Protein AF-A0A317Z7T5-F1 (afdb_monomer_lite)

Foldseek 3Di:
DVVVVVVVVVLVVVLVVVVVVLVVVLVVLVVCCVVCHPPRVPDPCSVVVSVVVNVVSVVVNVVVVVVSVVVVVVVVVD

pLDDT: mean 84.54, std 10.88, range [48.44, 95.25]

Secondary structure (DSSP, 8-state):
-HHHHHHHHHHHHHHHHHHHHHHHHHHHHHHHHHTT-TTSSS-S-HHHHHHHHHHHHHHHHHHHHHHHHHHHHHHHH-

Radius of gyration: 17.68 Å; chains: 1; bounding box: 44×15×50 Å

Organism: Staphylococcus pseudintermedius (NCBI:txid283734)

Structure (mmCIF, N/CA/C/O backbone):
data_AF-A0A317Z7T5-F1
#
_entry.id   AF-A0A317Z7T5-F1
#
loop_
_atom_site.group_PDB
_atom_site.id
_atom_site.type_symbol
_atom_site.label_atom_id
_atom_site.label_alt_id
_atom_site.label_comp_id
_atom_site.label_asym_id
_atom_site.label_entity_id
_atom_site.label_seq_id
_atom_site.pdbx_PDB_ins_code
_atom_site.Cartn_x
_atom_site.Cartn_y
_atom_site.Cartn_z
_atom_site.occupancy
_atom_site.B_iso_or_equiv
_atom_site.auth_seq_id
_atom_site.auth_comp_id
_atom_site.auth_asym_id
_atom_site.auth_atom_id
_atom_site.pdbx_PDB_model_num
ATOM 1 N N . VAL A 1 1 ? 21.586 -3.331 -31.177 1.00 63.19 1 VAL A N 1
ATOM 2 C CA . VAL A 1 1 ? 20.399 -2.452 -31.335 1.00 63.19 1 VAL A CA 1
ATOM 3 C C . VAL A 1 1 ? 19.117 -3.177 -30.935 1.00 63.19 1 VAL A C 1
ATOM 5 O O . VAL A 1 1 ? 18.487 -2.746 -29.986 1.00 63.19 1 VAL A O 1
ATOM 8 N N . ILE A 1 2 ? 18.787 -4.322 -31.549 1.00 65.50 2 ILE A N 1
ATOM 9 C CA . ILE A 1 2 ? 17.552 -5.081 -31.247 1.00 65.50 2 ILE A CA 1
ATOM 10 C C . ILE A 1 2 ? 17.519 -5.624 -29.799 1.00 65.50 2 ILE A C 1
ATOM 12 O O . ILE A 1 2 ? 16.477 -5.581 -29.153 1.00 65.50 2 ILE A O 1
ATOM 16 N N . SER A 1 3 ? 18.659 -6.073 -29.252 1.00 68.12 3 SER A N 1
ATOM 17 C CA . SER A 1 3 ? 18.748 -6.552 -27.859 1.00 68.12 3 SER A CA 1
ATOM 18 C C . SER A 1 3 ? 18.474 -5.455 -26.826 1.00 68.12 3 SER A C 1
ATOM 20 O O . SER A 1 3 ? 17.744 -5.691 -25.869 1.00 68.12 3 SER A O 1
ATOM 22 N N . GLN A 1 4 ? 18.994 -4.245 -27.051 1.00 67.06 4 GLN A N 1
ATOM 23 C CA . GLN A 1 4 ? 18.782 -3.099 -26.164 1.00 67.06 4 GLN A CA 1
ATOM 24 C C . GLN A 1 4 ? 17.309 -2.670 -26.142 1.00 67.06 4 GLN A C 1
ATOM 26 O O . GLN A 1 4 ? 16.745 -2.447 -25.076 1.00 67.06 4 GLN A O 1
ATOM 31 N N . SER A 1 5 ? 16.640 -2.673 -27.300 1.00 70.06 5 SER A N 1
ATOM 32 C CA . SER A 1 5 ? 15.203 -2.382 -27.383 1.00 70.06 5 SER A CA 1
ATOM 33 C C . SER A 1 5 ? 14.342 -3.375 -26.589 1.00 70.06 5 SER A C 1
ATOM 35 O O . SER A 1 5 ? 13.364 -2.976 -25.961 1.00 70.06 5 SER A O 1
ATOM 37 N N . ILE A 1 6 ? 14.712 -4.660 -26.574 1.00 71.62 6 ILE A N 1
ATOM 38 C CA . ILE A 1 6 ? 14.005 -5.699 -25.807 1.00 71.62 6 ILE A CA 1
ATOM 39 C C . ILE A 1 6 ? 14.214 -5.515 -24.297 1.00 71.62 6 ILE A C 1
ATOM 41 O O . ILE A 1 6 ? 13.259 -5.659 -23.531 1.00 71.62 6 ILE A O 1
ATOM 45 N N . SER A 1 7 ? 15.426 -5.156 -23.863 1.00 70.81 7 SER A N 1
ATOM 46 C CA . SER A 1 7 ? 15.714 -4.880 -22.449 1.00 70.81 7 SER A CA 1
ATOM 47 C C . SER A 1 7 ? 14.944 -3.666 -21.925 1.00 70.81 7 SER A C 1
ATOM 49 O O . SER A 1 7 ? 14.352 -3.743 -20.849 1.00 70.81 7 SER A O 1
ATOM 51 N N . SER A 1 8 ? 14.854 -2.573 -22.690 1.00 70.19 8 SER A N 1
ATOM 52 C CA . SER A 1 8 ? 14.077 -1.395 -22.277 1.00 70.19 8 SER A CA 1
ATOM 53 C C . SER A 1 8 ? 12.587 -1.714 -22.097 1.00 70.19 8 SER A C 1
ATOM 55 O O . SER A 1 8 ? 11.985 -1.291 -21.113 1.00 70.19 8 SER A O 1
ATOM 57 N N . ILE A 1 9 ? 11.992 -2.508 -22.997 1.00 77.12 9 ILE A N 1
ATOM 58 C CA . ILE A 1 9 ? 10.577 -2.920 -22.912 1.00 77.12 9 ILE A CA 1
ATOM 59 C C . ILE A 1 9 ? 10.296 -3.730 -21.639 1.00 77.12 9 ILE A C 1
ATOM 61 O O . ILE A 1 9 ? 9.264 -3.518 -20.999 1.00 77.12 9 ILE A O 1
ATOM 65 N N . LYS A 1 10 ? 11.211 -4.623 -21.240 1.00 76.06 10 LYS A N 1
ATOM 66 C CA . LYS A 1 10 ? 11.070 -5.397 -19.997 1.00 76.06 10 LYS A CA 1
ATOM 67 C C . LYS A 1 10 ? 11.018 -4.502 -18.757 1.00 76.06 10 LYS A C 1
ATOM 69 O O . LYS A 1 10 ? 10.142 -4.694 -17.922 1.00 76.06 10 LYS A O 1
ATOM 74 N N . LYS A 1 11 ? 11.863 -3.471 -18.681 1.00 75.06 11 LYS A N 1
ATOM 75 C CA . LYS A 1 11 ? 11.852 -2.516 -17.560 1.00 75.06 11 LYS A CA 1
ATOM 76 C C . LYS A 1 11 ? 10.544 -1.732 -17.468 1.00 75.06 11 LYS A C 1
ATOM 78 O O . LYS A 1 11 ? 9.989 -1.571 -16.387 1.00 75.06 11 LYS A O 1
ATOM 83 N N . PHE A 1 12 ? 10.005 -1.274 -18.602 1.00 80.31 12 PHE A N 1
ATOM 84 C CA . PHE A 1 12 ? 8.696 -0.612 -18.610 1.00 80.31 12 PHE A CA 1
ATOM 85 C C . PHE A 1 12 ? 7.579 -1.543 -18.130 1.00 80.31 12 PHE A C 1
ATOM 87 O O . PHE A 1 12 ? 6.675 -1.101 -17.422 1.00 80.31 12 PHE A O 1
ATOM 94 N N . HIS A 1 13 ? 7.653 -2.826 -18.485 1.00 83.62 13 HIS A N 1
ATOM 95 C CA . HIS A 1 13 ? 6.705 -3.829 -18.018 1.00 83.62 13 HIS A CA 1
ATOM 96 C C . HIS A 1 13 ? 6.797 -4.051 -16.501 1.00 83.62 13 HIS A C 1
ATOM 98 O O . HIS A 1 13 ? 5.768 -4.057 -15.827 1.00 83.62 13 HIS A O 1
ATOM 104 N N . GLU A 1 14 ? 8.006 -4.159 -15.950 1.00 83.38 14 GLU A N 1
ATOM 105 C CA . GLU A 1 14 ? 8.227 -4.282 -14.504 1.00 83.38 14 GLU A CA 1
ATOM 106 C C . GLU A 1 14 ? 7.724 -3.048 -13.742 1.00 83.38 14 GLU A C 1
ATOM 108 O O . GLU A 1 14 ? 6.970 -3.192 -12.778 1.00 83.38 14 GLU A O 1
ATOM 113 N N . ASN A 1 15 ? 8.029 -1.839 -14.224 1.00 84.25 15 ASN A N 1
ATOM 114 C CA . ASN A 1 15 ? 7.524 -0.587 -13.647 1.00 84.25 15 ASN A CA 1
ATOM 115 C C . ASN A 1 15 ? 5.989 -0.541 -13.648 1.00 84.25 15 ASN A C 1
ATOM 117 O O . ASN A 1 15 ? 5.365 -0.138 -12.665 1.00 84.25 15 ASN A O 1
ATOM 121 N N . TYR A 1 16 ? 5.368 -0.981 -14.745 1.00 86.38 16 TYR A N 1
ATOM 122 C CA . TYR A 1 16 ? 3.915 -1.039 -14.863 1.00 86.38 16 TYR A CA 1
ATOM 123 C C . TYR A 1 16 ? 3.293 -2.040 -13.879 1.00 86.38 16 TYR A C 1
ATOM 125 O O . TYR A 1 16 ? 2.296 -1.718 -13.230 1.00 86.38 16 TYR A O 1
ATOM 133 N N . ILE A 1 17 ? 3.882 -3.233 -13.727 1.00 88.81 17 ILE A N 1
ATOM 134 C CA . ILE A 1 17 ? 3.423 -4.232 -12.749 1.00 88.81 17 ILE A CA 1
ATOM 135 C C . ILE A 1 17 ? 3.536 -3.684 -11.325 1.00 88.81 17 ILE A C 1
ATOM 137 O O . ILE A 1 17 ? 2.594 -3.836 -10.543 1.00 88.81 17 ILE A O 1
ATOM 141 N N . GLN A 1 18 ? 4.648 -3.029 -10.982 1.00 88.25 18 GLN A N 1
ATOM 142 C CA . GLN A 1 18 ? 4.820 -2.443 -9.653 1.00 88.25 18 GLN A CA 1
ATOM 143 C C . GLN A 1 18 ? 3.767 -1.373 -9.365 1.00 88.25 18 GLN A C 1
ATOM 145 O O . GLN A 1 18 ? 3.079 -1.467 -8.352 1.00 88.25 18 GLN A O 1
ATOM 150 N N . TYR A 1 19 ? 3.554 -0.433 -10.288 1.00 88.50 19 TYR A N 1
ATOM 151 C CA . TYR A 1 19 ? 2.517 0.594 -10.151 1.00 88.50 19 TYR A CA 1
ATOM 152 C C . TYR A 1 19 ? 1.116 -0.009 -9.948 1.00 88.50 19 TYR A C 1
ATOM 154 O O . TYR A 1 19 ? 0.355 0.393 -9.064 1.00 88.50 19 TYR A O 1
ATOM 162 N N . ARG A 1 20 ? 0.772 -1.029 -10.746 1.00 92.69 20 ARG A N 1
ATOM 163 C CA . ARG A 1 20 ? -0.495 -1.764 -10.615 1.00 92.69 20 ARG A CA 1
ATOM 164 C C . ARG A 1 20 ? -0.623 -2.437 -9.251 1.00 92.69 20 ARG A C 1
ATOM 166 O O . ARG A 1 20 ? -1.703 -2.416 -8.669 1.00 92.69 20 ARG A O 1
ATOM 173 N N . THR A 1 21 ? 0.467 -3.001 -8.743 1.00 92.56 21 THR A N 1
ATOM 174 C CA . THR A 1 21 ? 0.504 -3.647 -7.429 1.00 92.56 21 THR A CA 1
ATOM 175 C C . THR A 1 21 ? 0.267 -2.624 -6.319 1.00 92.56 21 THR A C 1
ATOM 177 O O . THR A 1 21 ? -0.597 -2.851 -5.476 1.00 92.56 21 THR A O 1
ATOM 180 N N . THR A 1 22 ? 0.929 -1.462 -6.358 1.00 93.62 22 THR A N 1
ATOM 181 C CA . THR A 1 22 ? 0.695 -0.365 -5.401 1.00 93.62 22 THR A CA 1
ATOM 182 C C . THR A 1 22 ? -0.769 0.079 -5.398 1.00 93.62 22 THR A C 1
ATOM 184 O O . THR A 1 22 ? -1.370 0.242 -4.336 1.00 93.62 22 THR A O 1
ATOM 187 N N . CYS A 1 23 ? -1.383 0.208 -6.579 1.00 93.19 23 CYS A N 1
ATOM 188 C CA . CYS A 1 23 ? -2.800 0.554 -6.706 1.00 93.19 23 CYS A CA 1
ATOM 189 C C . CYS A 1 23 ? -3.725 -0.479 -6.036 1.00 93.19 23 CYS A C 1
ATOM 191 O O . CYS A 1 23 ? -4.682 -0.096 -5.358 1.00 93.19 23 CYS A O 1
ATOM 193 N N . GLU A 1 24 ? -3.454 -1.777 -6.199 1.00 94.56 24 GLU A N 1
ATOM 194 C CA . GLU A 1 24 ? -4.232 -2.832 -5.536 1.00 94.56 24 GLU A CA 1
ATOM 195 C C . GLU A 1 24 ? -4.024 -2.826 -4.014 1.00 94.56 24 GLU A C 1
ATOM 197 O O . GLU A 1 24 ? -4.993 -3.001 -3.276 1.00 94.56 24 GLU A O 1
ATOM 202 N N . VAL A 1 25 ? -2.814 -2.532 -3.524 1.00 95.00 25 VAL A N 1
ATOM 203 C CA . VAL A 1 25 ? -2.537 -2.383 -2.082 1.00 95.00 25 VAL A CA 1
ATOM 204 C C . VAL A 1 25 ? -3.309 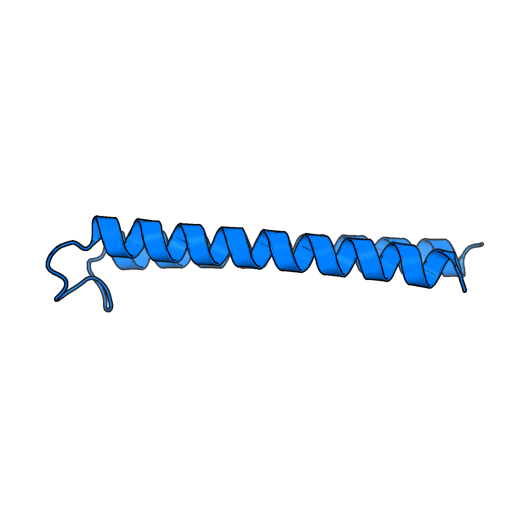-1.201 -1.486 1.00 95.00 25 VAL A C 1
ATOM 206 O O . VAL A 1 25 ? -3.971 -1.352 -0.461 1.00 95.00 25 VAL A O 1
ATOM 209 N N . LEU A 1 26 ? -3.311 -0.041 -2.150 1.00 94.31 26 LEU A N 1
ATOM 210 C CA . LEU A 1 26 ? -4.097 1.122 -1.713 1.00 94.31 26 LEU A CA 1
ATOM 211 C C . LEU A 1 26 ? -5.601 0.820 -1.696 1.00 94.31 26 LEU A C 1
ATOM 213 O O . LEU A 1 26 ? -6.325 1.221 -0.782 1.00 94.31 26 LEU A O 1
ATOM 217 N N . LYS A 1 27 ? -6.090 0.088 -2.701 1.00 94.81 27 LYS A N 1
ATOM 218 C CA . LYS A 1 27 ? -7.488 -0.344 -2.773 1.00 94.81 27 LYS A CA 1
ATOM 219 C C . LYS A 1 27 ?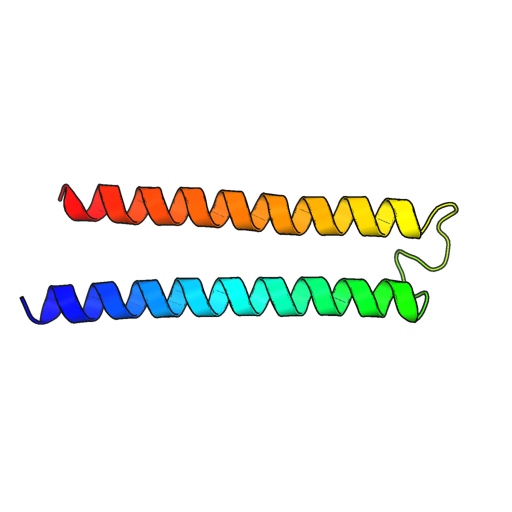 -7.829 -1.333 -1.655 1.00 94.81 27 LYS A C 1
ATOM 221 O O . LYS A 1 27 ? -8.918 -1.243 -1.091 1.00 94.81 27 LYS A O 1
ATOM 226 N N . HIS A 1 28 ? -6.916 -2.243 -1.330 1.00 93.94 28 HIS A N 1
ATOM 227 C CA . HIS A 1 28 ? -7.058 -3.178 -0.221 1.00 93.94 28 HIS A CA 1
ATOM 228 C C . HIS A 1 28 ? -7.168 -2.441 1.121 1.00 93.94 28 HIS A C 1
ATOM 230 O O . HIS A 1 28 ? -8.144 -2.657 1.837 1.00 93.94 28 HIS A O 1
ATOM 236 N N . GLU A 1 29 ? -6.268 -1.493 1.401 1.00 93.50 29 GLU A N 1
ATOM 237 C CA . GLU A 1 29 ? -6.336 -0.644 2.603 1.00 93.50 29 GLU A CA 1
ATOM 238 C C . GLU A 1 29 ? -7.645 0.154 2.682 1.00 93.50 29 GLU A C 1
ATOM 240 O O . GLU A 1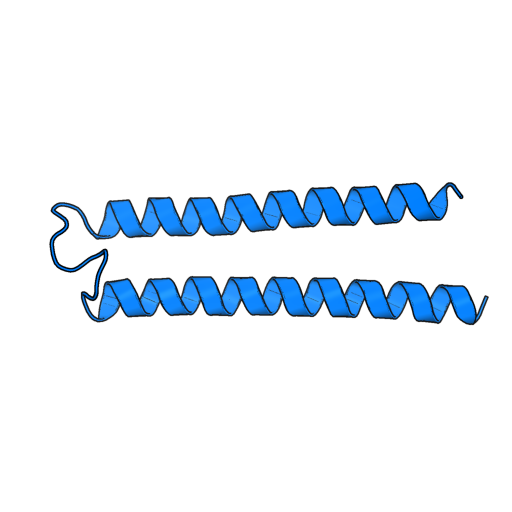 29 ? -8.276 0.236 3.737 1.00 93.50 29 GLU A O 1
ATOM 245 N N . LYS A 1 30 ? -8.140 0.666 1.545 1.00 93.25 30 LYS A N 1
ATOM 246 C CA . LYS A 1 30 ? -9.451 1.331 1.493 1.00 93.25 30 LYS A CA 1
ATOM 247 C C . LYS A 1 30 ? -10.581 0.413 1.964 1.00 93.25 30 LYS A C 1
ATOM 249 O O . LYS A 1 30 ? -11.480 0.864 2.671 1.00 93.25 30 LYS A O 1
ATOM 254 N N . TYR A 1 31 ? -10.579 -0.849 1.535 1.00 94.69 31 TYR A N 1
ATOM 255 C CA . TYR A 1 31 ? -11.615 -1.801 1.931 1.00 94.69 31 TYR A CA 1
ATOM 256 C C . TYR A 1 31 ? -11.473 -2.241 3.386 1.00 94.69 31 TYR A C 1
ATOM 258 O O . TYR A 1 31 ? -12.494 -2.344 4.058 1.00 94.69 31 TYR A O 1
ATOM 266 N N . LEU A 1 32 ? -10.250 -2.436 3.884 1.00 92.94 32 LEU A N 1
ATOM 267 C CA . LEU A 1 32 ? -10.002 -2.730 5.299 1.00 92.94 32 LEU A CA 1
ATOM 268 C C . LEU A 1 32 ? -10.608 -1.649 6.202 1.00 92.94 32 LEU A C 1
ATOM 270 O O . LEU A 1 32 ? -11.350 -1.963 7.131 1.00 92.94 32 LEU A O 1
ATOM 274 N N . TYR A 1 33 ? -10.380 -0.377 5.865 1.00 92.56 33 TYR A N 1
ATOM 275 C CA . TYR A 1 33 ? -10.985 0.745 6.577 1.00 92.56 33 TYR A CA 1
ATOM 276 C C . TYR A 1 33 ? -12.517 0.781 6.432 1.00 92.56 33 TYR A C 1
ATOM 278 O O . TYR A 1 33 ? -13.227 0.942 7.425 1.00 92.56 33 TYR A O 1
ATOM 286 N N . LEU A 1 34 ? -13.046 0.603 5.213 1.00 92.56 34 LEU A N 1
ATOM 287 C CA . LEU A 1 34 ? -14.488 0.687 4.941 1.00 92.56 34 LEU A CA 1
ATOM 288 C C . LEU A 1 34 ? -15.297 -0.397 5.665 1.00 92.56 34 LEU A C 1
ATOM 290 O O . LEU A 1 34 ? -16.394 -0.121 6.144 1.00 92.56 34 LEU A O 1
ATOM 294 N N . TYR A 1 35 ? -14.768 -1.619 5.723 1.00 92.75 35 TYR A N 1
ATOM 295 C CA . TYR A 1 35 ? -15.416 -2.751 6.387 1.00 92.75 35 TYR A CA 1
ATOM 296 C C . TYR A 1 35 ? -15.017 -2.895 7.859 1.00 92.75 35 TYR A C 1
ATOM 298 O O . TYR A 1 35 ? -15.441 -3.855 8.495 1.00 92.75 35 TYR A O 1
ATOM 306 N N . ASN A 1 36 ? -14.245 -1.942 8.396 1.00 87.81 36 ASN A N 1
ATOM 307 C CA . ASN A 1 36 ? -13.810 -1.905 9.791 1.00 87.81 36 ASN A CA 1
ATOM 308 C C . ASN A 1 36 ? -13.160 -3.230 10.240 1.00 87.81 36 ASN A C 1
ATOM 310 O O . ASN A 1 36 ? -13.488 -3.787 11.280 1.00 87.81 36 ASN A O 1
ATOM 314 N N . VAL A 1 37 ? -12.274 -3.759 9.395 1.00 90.00 37 VAL A N 1
ATOM 315 C CA . VAL A 1 37 ? -11.515 -4.995 9.642 1.00 90.00 37 VAL A CA 1
ATOM 316 C C . VAL A 1 37 ? -10.181 -4.633 10.297 1.00 90.00 37 VAL A C 1
ATOM 318 O O . VAL A 1 37 ? -9.693 -3.518 10.097 1.00 90.00 37 VAL A O 1
ATOM 321 N N . GLU A 1 38 ? -9.571 -5.554 11.054 1.00 85.81 38 GLU A N 1
ATOM 322 C CA . GLU A 1 38 ? -8.199 -5.407 11.570 1.00 85.81 38 GLU A CA 1
ATOM 323 C C . GLU A 1 38 ? -7.276 -4.851 10.466 1.00 85.81 38 GLU A C 1
ATOM 325 O O . GLU A 1 38 ? -7.268 -5.390 9.353 1.00 85.81 38 GLU A O 1
ATOM 330 N N . PRO A 1 39 ? -6.529 -3.760 10.709 1.00 86.19 39 PRO A N 1
ATOM 331 C CA . PRO A 1 39 ? -6.192 -3.130 11.996 1.00 86.19 39 PRO A CA 1
ATOM 332 C C . PRO A 1 39 ? -7.115 -1.972 12.440 1.00 86.19 39 PRO A C 1
ATOM 334 O O . PRO A 1 39 ? -6.755 -1.215 13.338 1.00 86.19 39 PRO A O 1
ATOM 337 N N . TYR A 1 40 ? -8.266 -1.773 11.794 1.00 89.12 40 TYR A N 1
ATOM 338 C CA . TYR A 1 40 ? -9.147 -0.616 12.012 1.00 89.12 40 TYR A CA 1
ATOM 339 C C . TYR A 1 40 ? -10.308 -0.861 12.987 1.00 89.12 40 TYR A C 1
ATOM 341 O O . TYR A 1 40 ? -11.035 0.083 13.294 1.00 89.12 40 TYR A O 1
ATOM 349 N N . ASP A 1 41 ? -10.494 -2.098 13.447 1.00 86.19 41 ASP A N 1
ATOM 350 C CA . ASP A 1 41 ? -11.647 -2.544 14.240 1.00 86.19 41 ASP A CA 1
ATOM 351 C C . ASP A 1 41 ? -11.612 -2.080 15.713 1.00 86.19 41 ASP A C 1
ATOM 353 O O . ASP A 1 41 ? -12.644 -1.745 16.289 1.00 86.19 41 ASP A O 1
ATOM 357 N N . ASN A 1 42 ? -10.423 -2.011 16.319 1.00 84.56 42 ASN A N 1
ATOM 358 C CA . ASN A 1 42 ? -10.208 -1.647 17.726 1.00 84.56 42 ASN A CA 1
ATOM 359 C C . ASN A 1 42 ? -9.452 -0.320 17.911 1.00 84.56 42 ASN A C 1
ATOM 361 O O . ASN A 1 42 ? -9.051 0.024 19.027 1.00 84.56 42 ASN A O 1
ATOM 365 N N . GLU A 1 43 ? -9.237 0.433 16.833 1.00 88.81 43 GLU A N 1
ATOM 366 C CA . GLU A 1 43 ? -8.439 1.655 16.877 1.00 88.81 43 GLU A CA 1
ATOM 367 C C . GLU A 1 43 ? -9.280 2.881 17.266 1.00 88.81 43 GLU A C 1
ATOM 369 O O . GLU A 1 43 ? -10.403 3.063 16.794 1.00 88.81 43 GLU A O 1
ATOM 374 N N . LYS A 1 44 ? -8.732 3.769 18.108 1.00 86.88 44 LYS A N 1
ATOM 375 C CA . LYS A 1 44 ? -9.435 4.989 18.549 1.00 86.88 44 LYS A CA 1
ATOM 376 C C . LYS A 1 44 ? -9.567 6.017 17.428 1.00 86.88 44 LYS A C 1
ATOM 378 O O . LYS A 1 44 ? -10.545 6.760 17.386 1.00 86.88 44 LYS A O 1
ATOM 383 N N . GLU A 1 45 ? -8.576 6.072 16.539 1.00 90.12 45 GLU A N 1
ATOM 384 C CA . GLU A 1 45 ? -8.515 7.006 15.410 1.00 90.12 45 GLU A CA 1
ATOM 385 C C . GLU A 1 45 ? -8.235 6.260 14.081 1.00 90.12 45 GLU A C 1
ATOM 387 O O . GLU A 1 45 ? -7.153 6.403 13.501 1.00 90.12 45 GLU A O 1
ATOM 392 N N . PRO A 1 46 ? -9.192 5.479 13.539 1.00 88.75 46 PRO A N 1
ATOM 393 C CA . PRO A 1 46 ? -8.954 4.622 12.370 1.00 88.75 46 PRO A CA 1
ATOM 394 C C . PRO A 1 46 ? -8.592 5.415 11.101 1.00 88.75 46 PRO A C 1
ATOM 396 O O . PRO A 1 46 ? -7.810 4.952 10.273 1.00 88.75 46 PRO A O 1
ATOM 399 N N . ILE A 1 47 ? -9.088 6.652 10.968 1.00 90.81 47 ILE A N 1
ATOM 400 C CA . ILE A 1 47 ? -8.743 7.558 9.857 1.00 90.81 47 ILE A CA 1
ATOM 401 C C . ILE A 1 47 ? -7.258 7.930 9.883 1.00 90.81 47 ILE A C 1
ATOM 403 O O . ILE A 1 47 ? -6.600 7.950 8.846 1.00 90.81 47 ILE A O 1
ATOM 407 N N . LYS A 1 48 ? -6.710 8.218 11.065 1.00 93.19 48 LYS A N 1
ATOM 408 C CA . LYS A 1 48 ? -5.305 8.605 11.222 1.00 93.19 48 LYS A CA 1
ATOM 409 C C . LYS A 1 48 ? -4.378 7.445 10.879 1.00 93.19 48 LYS A C 1
ATOM 411 O O . LYS A 1 48 ? -3.377 7.646 10.193 1.00 93.19 48 LYS A O 1
ATOM 416 N N . LEU A 1 49 ? -4.751 6.231 11.291 1.00 92.94 49 LEU A N 1
ATOM 417 C CA . LEU A 1 49 ? -4.047 5.012 10.907 1.00 92.94 49 LEU A CA 1
ATOM 418 C C . LEU A 1 49 ? -4.094 4.792 9.388 1.00 92.94 49 LEU A C 1
ATOM 420 O O . LEU A 1 49 ? -3.072 4.460 8.791 1.00 92.94 49 LEU A O 1
ATOM 424 N N . LEU A 1 50 ? -5.245 5.031 8.748 1.00 93.81 50 LEU A N 1
ATOM 425 C CA . LEU A 1 50 ? -5.388 4.927 7.294 1.00 93.81 50 LEU A CA 1
ATOM 426 C C . LEU A 1 50 ? -4.455 5.898 6.577 1.00 93.81 50 LEU A C 1
ATOM 428 O O . LEU A 1 50 ? -3.688 5.472 5.718 1.00 93.81 50 LEU A O 1
ATOM 432 N N . VAL A 1 51 ? -4.474 7.176 6.959 1.00 94.06 51 VAL A N 1
ATOM 433 C CA . VAL A 1 51 ? -3.601 8.194 6.358 1.00 94.06 51 VAL A CA 1
ATOM 434 C C . VAL A 1 51 ? -2.132 7.818 6.541 1.00 94.06 51 VAL A C 1
ATOM 436 O O . VAL A 1 51 ? -1.386 7.812 5.569 1.00 94.06 51 VAL A O 1
ATOM 439 N N . SER A 1 52 ? -1.720 7.411 7.746 1.00 94.62 52 SER A N 1
ATOM 440 C CA . SER A 1 52 ? -0.336 6.996 8.006 1.00 94.62 52 SER A CA 1
ATOM 441 C C . SER A 1 52 ? 0.108 5.821 7.126 1.00 94.62 52 SER A C 1
ATOM 443 O O . SER A 1 52 ? 1.248 5.799 6.655 1.00 94.62 52 SER A O 1
ATOM 445 N N . ARG A 1 53 ? -0.765 4.832 6.904 1.00 94.25 53 ARG A N 1
ATOM 446 C CA . ARG A 1 53 ? -0.455 3.660 6.070 1.00 94.25 53 ARG A CA 1
ATOM 447 C C . ARG A 1 53 ? -0.418 4.018 4.588 1.00 94.25 53 ARG A C 1
ATOM 449 O O . ARG A 1 53 ? 0.517 3.617 3.902 1.00 94.25 53 ARG A O 1
ATOM 456 N N . VAL A 1 54 ? -1.366 4.826 4.1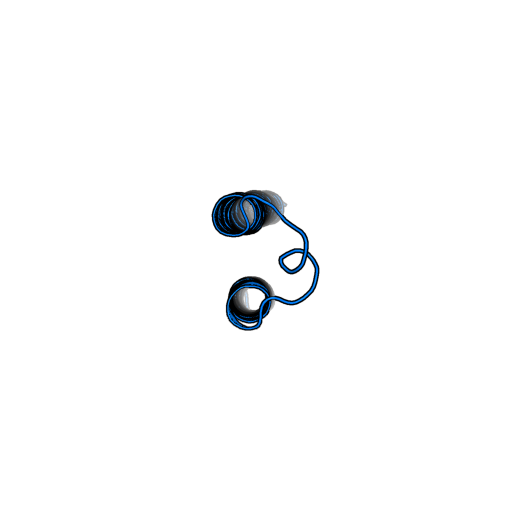13 1.00 95.12 54 VAL A N 1
ATOM 457 C CA . VAL A 1 54 ? -1.385 5.336 2.732 1.00 95.12 54 VAL A CA 1
ATOM 458 C C . VAL A 1 54 ? -0.120 6.142 2.427 1.00 95.12 54 VAL A C 1
ATOM 460 O O . VAL A 1 54 ? 0.549 5.857 1.436 1.00 95.12 54 VAL A O 1
ATOM 463 N N . GLU A 1 55 ? 0.269 7.071 3.302 1.00 95.25 55 GLU A N 1
ATOM 464 C CA . GLU A 1 55 ? 1.512 7.846 3.163 1.00 95.25 55 GLU A CA 1
ATOM 465 C C . GLU A 1 55 ? 2.754 6.945 3.134 1.00 95.25 55 GLU A C 1
ATOM 467 O O . GLU A 1 55 ? 3.671 7.163 2.341 1.00 95.25 55 GLU A O 1
ATOM 472 N N . SER A 1 56 ? 2.773 5.887 3.952 1.00 95.19 56 SER A N 1
ATOM 473 C CA . SER A 1 56 ? 3.867 4.908 3.955 1.00 95.19 56 SER A CA 1
ATOM 474 C C . SER A 1 56 ? 3.953 4.144 2.628 1.00 95.19 56 SER A C 1
ATOM 476 O O . SER A 1 56 ? 5.048 3.966 2.097 1.00 95.19 56 SER A O 1
ATOM 478 N N . ILE A 1 57 ? 2.814 3.729 2.062 1.00 94.62 57 ILE A N 1
ATOM 479 C CA . ILE A 1 57 ? 2.747 3.026 0.770 1.00 94.62 57 ILE A CA 1
ATOM 480 C C . ILE A 1 57 ? 3.245 3.927 -0.365 1.00 94.62 57 ILE A C 1
ATOM 482 O O . ILE A 1 57 ? 4.089 3.503 -1.155 1.00 94.62 57 ILE A O 1
ATOM 486 N N . ILE A 1 58 ? 2.777 5.177 -0.416 1.00 93.31 58 ILE A N 1
ATOM 487 C CA . ILE A 1 58 ? 3.195 6.162 -1.426 1.00 93.31 58 ILE A CA 1
ATOM 488 C C . ILE A 1 58 ? 4.689 6.476 -1.288 1.00 93.31 58 ILE A C 1
ATOM 490 O O . ILE A 1 58 ? 5.419 6.534 -2.278 1.00 93.31 58 ILE A O 1
ATOM 494 N N . SER A 1 59 ? 5.173 6.640 -0.055 1.00 93.50 59 SER A N 1
ATOM 495 C CA . SER A 1 59 ? 6.593 6.882 0.210 1.00 93.50 59 SER A CA 1
ATOM 496 C C . SER A 1 59 ? 7.455 5.718 -0.275 1.00 93.50 59 SER A C 1
ATOM 498 O O . SER A 1 59 ? 8.483 5.937 -0.917 1.00 93.50 59 SER A O 1
ATOM 500 N N . ASN A 1 60 ? 7.015 4.483 -0.025 1.00 92.31 60 ASN A N 1
ATOM 501 C CA . ASN A 1 60 ? 7.707 3.283 -0.480 1.00 92.31 60 ASN A CA 1
ATOM 502 C C . ASN A 1 60 ? 7.724 3.176 -2.014 1.00 92.31 60 ASN A C 1
ATOM 504 O O . ASN A 1 60 ? 8.757 2.853 -2.598 1.00 92.31 60 ASN A O 1
ATOM 508 N N . GLU A 1 61 ? 6.619 3.517 -2.683 1.00 91.25 61 GLU A N 1
ATOM 509 C CA . GLU A 1 61 ? 6.569 3.601 -4.147 1.00 91.25 61 GLU A CA 1
ATOM 510 C C . GLU A 1 61 ? 7.566 4.635 -4.692 1.00 91.25 61 GLU A C 1
ATOM 512 O O . GLU A 1 61 ? 8.326 4.341 -5.616 1.00 91.25 61 GLU A O 1
ATOM 517 N N . ASN A 1 62 ? 7.631 5.823 -4.088 1.00 89.69 62 ASN A N 1
ATOM 518 C CA . ASN A 1 62 ? 8.559 6.865 -4.520 1.00 89.69 62 ASN A CA 1
ATOM 519 C C . ASN A 1 62 ? 10.032 6.452 -4.342 1.00 89.69 62 ASN A C 1
ATOM 521 O O . ASN A 1 62 ? 10.873 6.795 -5.177 1.00 89.69 62 ASN A O 1
ATOM 525 N N . ILE A 1 63 ? 10.357 5.711 -3.278 1.00 89.56 63 ILE A N 1
ATOM 526 C CA . ILE A 1 63 ? 11.694 5.129 -3.085 1.00 89.56 63 ILE A CA 1
ATOM 527 C C . ILE A 1 63 ? 11.981 4.106 -4.188 1.00 89.56 63 ILE A C 1
ATOM 529 O O . ILE A 1 63 ? 13.020 4.203 -4.839 1.00 89.56 63 ILE A O 1
ATOM 533 N N . ASN A 1 64 ? 11.047 3.193 -4.470 1.00 87.56 64 ASN A N 1
ATOM 534 C CA . ASN A 1 64 ? 11.197 2.222 -5.558 1.00 87.56 64 ASN A CA 1
ATOM 535 C C . ASN A 1 64 ? 11.454 2.904 -6.906 1.00 87.56 64 ASN A C 1
ATOM 537 O O . ASN A 1 64 ? 12.371 2.517 -7.628 1.00 87.56 64 ASN A O 1
ATOM 541 N N . TRP A 1 65 ? 10.711 3.964 -7.235 1.00 85.75 65 TRP A N 1
ATOM 542 C CA . TRP A 1 65 ? 10.931 4.717 -8.472 1.00 85.75 65 TRP A CA 1
ATOM 543 C C . TRP A 1 65 ? 12.297 5.402 -8.523 1.00 85.75 65 TRP A C 1
ATOM 545 O O . TRP A 1 65 ? 12.879 5.531 -9.601 1.00 85.75 65 TRP A O 1
ATOM 555 N N . GLN A 1 66 ? 12.820 5.866 -7.387 1.00 85.38 66 GLN A N 1
ATOM 556 C CA . GLN A 1 66 ? 14.169 6.427 -7.322 1.00 85.38 66 GLN A CA 1
ATOM 557 C C . GLN A 1 66 ? 15.234 5.361 -7.584 1.00 85.38 66 GLN A C 1
ATOM 559 O O . GLN A 1 66 ? 16.118 5.606 -8.405 1.00 85.38 66 GLN A O 1
ATOM 564 N N . THR A 1 67 ? 15.109 4.182 -6.970 1.00 83.19 67 THR A N 1
ATOM 565 C CA . THR A 1 67 ? 16.011 3.042 -7.202 1.00 83.19 67 THR A CA 1
ATOM 566 C C . THR A 1 67 ? 15.985 2.609 -8.666 1.00 83.19 67 THR A C 1
ATOM 568 O O . THR A 1 67 ? 17.024 2.576 -9.315 1.00 83.19 67 THR A O 1
ATOM 571 N N . MET A 1 68 ? 14.793 2.429 -9.243 1.00 82.00 68 MET A N 1
ATOM 572 C CA . MET A 1 68 ? 14.634 2.052 -10.653 1.00 82.00 68 MET A CA 1
ATOM 573 C C . MET A 1 68 ? 15.260 3.069 -11.616 1.00 82.00 68 MET A C 1
ATOM 575 O O . MET A 1 68 ? 15.843 2.697 -12.633 1.00 82.00 68 MET A O 1
ATOM 579 N N . ARG A 1 69 ? 15.167 4.372 -11.311 1.00 78.88 69 ARG A N 1
ATOM 580 C CA . ARG A 1 69 ? 15.840 5.413 -12.105 1.00 78.88 69 ARG A CA 1
ATOM 581 C C . ARG A 1 69 ? 17.361 5.342 -11.995 1.00 78.88 69 ARG A C 1
ATOM 583 O O . ARG A 1 69 ? 18.036 5.688 -12.963 1.00 78.88 69 ARG A O 1
ATOM 590 N N . GLN A 1 70 ? 17.891 4.947 -10.842 1.00 77.31 70 GLN A N 1
ATOM 591 C CA . GLN A 1 70 ? 19.327 4.795 -10.645 1.00 77.31 70 GLN A CA 1
ATOM 592 C C . GLN A 1 70 ? 19.860 3.582 -11.418 1.00 77.31 70 GLN A C 1
ATOM 594 O O . GLN A 1 70 ? 20.835 3.731 -12.149 1.00 77.31 70 GLN A O 1
ATOM 599 N N . ASP A 1 71 ? 19.153 2.450 -11.375 1.00 73.88 71 ASP A N 1
ATOM 600 C CA . ASP A 1 71 ? 19.510 1.232 -12.117 1.00 73.88 71 ASP A CA 1
ATOM 601 C C . ASP A 1 71 ? 19.542 1.470 -13.635 1.00 73.88 71 ASP A C 1
ATOM 603 O O . ASP A 1 71 ? 20.420 0.978 -14.342 1.00 73.88 71 ASP A O 1
ATOM 607 N N . ILE A 1 72 ? 18.614 2.284 -14.158 1.00 72.38 72 ILE A N 1
ATOM 608 C CA . ILE A 1 72 ? 18.621 2.687 -15.573 1.00 72.38 72 ILE A CA 1
ATOM 609 C C . ILE A 1 72 ? 19.882 3.490 -15.919 1.00 72.38 72 ILE A C 1
ATOM 611 O O . ILE A 1 72 ? 20.500 3.215 -16.943 1.00 72.38 72 ILE A O 1
ATOM 615 N N . LYS A 1 73 ? 20.286 4.447 -15.073 1.00 68.62 73 LYS A N 1
ATOM 616 C CA . LYS A 1 73 ? 21.496 5.256 -15.304 1.00 68.62 73 LYS A CA 1
ATOM 617 C C . LYS A 1 73 ? 22.785 4.441 -15.201 1.00 68.62 73 LYS A C 1
ATOM 619 O O . LYS A 1 73 ? 23.738 4.732 -15.918 1.00 68.62 73 LYS A O 1
ATOM 624 N N . GLU A 1 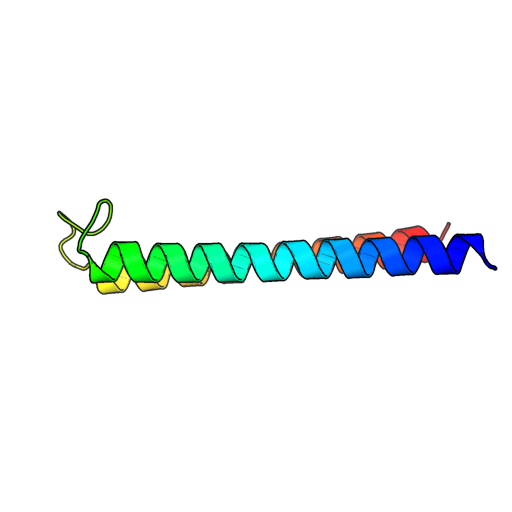74 ? 22.835 3.470 -14.293 1.00 67.69 74 GLU A N 1
ATOM 625 C CA . GLU A 1 74 ? 23.986 2.580 -14.107 1.00 67.69 74 GLU A CA 1
ATOM 626 C C . GLU A 1 74 ? 24.206 1.711 -15.357 1.00 67.69 74 GLU A C 1
ATOM 628 O O . GLU A 1 74 ? 25.328 1.576 -15.838 1.00 67.69 74 GLU A O 1
ATOM 633 N N . GLU A 1 75 ? 23.124 1.186 -15.939 1.00 61.88 75 GLU A N 1
ATOM 634 C CA . GLU A 1 75 ? 23.177 0.311 -17.116 1.00 61.88 75 GLU A CA 1
ATOM 635 C C . GLU A 1 75 ? 23.435 1.071 -18.431 1.00 61.88 75 GLU A C 1
ATOM 637 O O . GLU A 1 75 ? 23.953 0.488 -19.374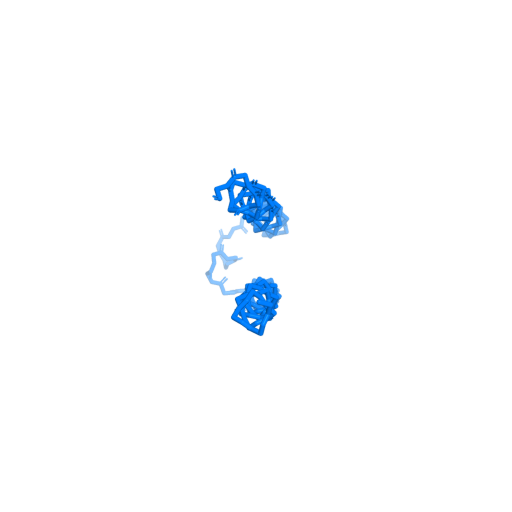 1.00 61.88 75 GLU A O 1
ATOM 642 N N . GLU A 1 76 ? 23.134 2.374 -18.501 1.00 62.03 76 GLU A N 1
ATOM 643 C CA . GLU A 1 76 ? 23.544 3.247 -19.619 1.00 62.03 76 GLU A CA 1
ATOM 644 C C . GLU A 1 76 ? 25.037 3.625 -19.579 1.00 62.03 76 GLU A C 1
ATOM 646 O O . GLU A 1 76 ? 25.585 4.098 -20.577 1.00 62.03 76 GLU A O 1
ATOM 651 N N . ARG A 1 77 ? 25.693 3.461 -18.422 1.00 56.50 77 ARG A N 1
ATOM 652 C CA . ARG A 1 77 ? 27.112 3.790 -18.223 1.00 56.50 77 ARG A CA 1
ATOM 653 C C . ARG A 1 77 ? 28.048 2.615 -18.550 1.00 56.50 77 ARG A C 1
ATOM 655 O O . ARG A 1 77 ? 29.226 2.864 -18.811 1.00 56.50 77 ARG A O 1
ATOM 662 N N . CYS A 1 78 ? 27.541 1.383 -18.508 1.00 48.44 78 CYS A N 1
ATOM 663 C CA . CYS A 1 78 ? 28.254 0.139 -18.827 1.00 48.44 78 CYS A CA 1
ATOM 664 C C . CYS A 1 78 ? 28.108 -0.238 -20.308 1.00 48.44 78 CYS A C 1
ATOM 666 O O . CYS A 1 78 ? 29.103 -0.746 -20.873 1.00 48.44 78 CYS A O 1
#

InterPro domains:
  IPR025325 Protein of unknown function DUF4231 [PF14015] (1-45)

Sequence (78 aa):
VISQSISSIKKFHENYIQYRTTCEVLKHEKYLYLYNVEPYDNEKEPIKLLVSRVESIISNENINWQTMRQDIKEEERC